Protein AF-A0A2R6IAK7-F1 (afdb_monomer_lite)

Secondary structure (DSSP, 8-state):
-----SEE-TTT--EESSHHHHHHHHHHHSGGG--HHHHHHHHHHHHHHHHHHHHHHHHHHHHHHHHHHHHHHHHHHH-

Sequence (79 aa):
MPGEPPHACAYCERPFAREEWLALHRGLEHADRLSDRERAAYERALESEEADLRMFRLQAIAVLIAIYFGFLIVYAFVA

Foldseek 3Di:
DDDDQPDAAPVPRDRDNDPLVSLVCCCVPVVVPDDPVSVVVNVVSVVVVVVVVVVVVVVVVVVVVVVVVVVVVVVVVVD

Radius of gyration: 22.03 Å; chains: 1; bounding box: 43×38×58 Å

pLDDT: mean 72.16, std 14.93, range [41.88, 97.75]

Structure (mmCIF, N/CA/C/O backbone):
data_AF-A0A2R6IAK7-F1
#
_entry.id   AF-A0A2R6IAK7-F1
#
loop_
_atom_site.group_PDB
_atom_site.id
_atom_site.type_symbol
_atom_site.label_atom_id
_atom_site.label_alt_id
_atom_site.label_comp_id
_atom_site.label_asym_id
_atom_site.label_entity_id
_atom_site.label_seq_id
_atom_site.pdbx_PDB_ins_code
_atom_site.Cartn_x
_atom_site.Cartn_y
_atom_site.Cartn_z
_atom_site.occupancy
_atom_site.B_iso_or_equiv
_atom_site.auth_seq_id
_atom_site.auth_comp_id
_atom_site.auth_asym_id
_atom_site.auth_atom_id
_atom_site.pdbx_PDB_model_num
ATOM 1 N N . MET A 1 1 ? -16.118 -31.244 14.850 1.00 41.88 1 MET A N 1
ATOM 2 C CA . MET A 1 1 ? -15.649 -30.226 15.812 1.00 41.88 1 MET A CA 1
ATOM 3 C C . MET A 1 1 ? -15.961 -28.873 15.185 1.00 41.88 1 MET A C 1
ATOM 5 O O . MET A 1 1 ? -15.338 -28.587 14.168 1.00 41.88 1 MET A O 1
ATOM 9 N N . PRO A 1 2 ? -16.987 -28.121 15.618 1.00 45.47 2 PRO A N 1
ATOM 10 C CA . PRO A 1 2 ? -17.270 -26.829 15.003 1.00 45.47 2 PRO A CA 1
ATOM 11 C C . PRO A 1 2 ? -16.160 -25.847 15.391 1.00 45.47 2 PRO A C 1
ATOM 13 O O . PRO A 1 2 ? -15.724 -25.824 16.539 1.00 45.47 2 PRO A O 1
ATOM 16 N N . GLY A 1 3 ? -15.654 -25.118 14.398 1.00 49.94 3 GLY A N 1
ATOM 17 C CA . GLY A 1 3 ? -14.597 -24.133 14.563 1.00 49.94 3 GLY A CA 1
ATOM 18 C C . GLY A 1 3 ? -15.137 -22.894 15.258 1.00 49.94 3 GLY A C 1
ATOM 19 O O . GLY A 1 3 ? -15.773 -22.061 14.614 1.00 49.94 3 GLY A O 1
ATOM 20 N N . GLU A 1 4 ? -14.878 -22.800 16.561 1.00 47.91 4 GLU A N 1
ATOM 21 C CA . GLU A 1 4 ? -14.983 -21.557 17.320 1.00 47.91 4 GLU A CA 1
ATOM 22 C C . GLU A 1 4 ? -14.253 -20.461 16.518 1.00 47.91 4 GLU A C 1
ATOM 24 O O . GLU A 1 4 ? -13.084 -20.658 16.161 1.00 47.91 4 GLU A O 1
ATOM 29 N N . PRO A 1 5 ? -14.910 -19.352 16.145 1.00 50.16 5 PRO A N 1
ATOM 30 C CA . PRO A 1 5 ? -14.237 -18.283 15.426 1.00 50.16 5 PRO A CA 1
ATOM 31 C C . PRO A 1 5 ? -13.079 -17.776 16.305 1.00 50.16 5 PRO A C 1
ATOM 33 O O . PRO A 1 5 ? -13.331 -17.348 17.430 1.00 50.16 5 PRO A O 1
ATOM 36 N N . PRO A 1 6 ? -11.814 -17.836 15.841 1.00 61.94 6 PRO A N 1
ATOM 37 C CA . PRO A 1 6 ? -10.646 -17.666 16.710 1.00 61.94 6 PRO A CA 1
ATOM 38 C C . PRO A 1 6 ? -10.541 -16.265 17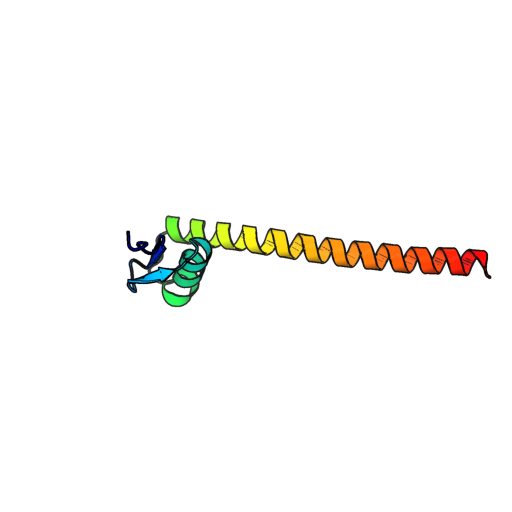.328 1.00 61.94 6 PRO A C 1
ATOM 40 O O . PRO A 1 6 ? -9.853 -16.084 18.331 1.00 61.94 6 PRO A O 1
ATOM 43 N N . HIS A 1 7 ? -11.249 -15.277 16.767 1.00 59.03 7 HIS A N 1
ATOM 44 C CA . HIS A 1 7 ? -11.243 -13.901 17.246 1.00 59.03 7 HIS A CA 1
ATOM 45 C C . HIS A 1 7 ? -12.663 -13.321 17.207 1.00 59.03 7 HIS A C 1
ATOM 47 O O . HIS A 1 7 ? -13.188 -13.005 16.140 1.00 59.03 7 HIS A O 1
ATOM 53 N N . ALA A 1 8 ? -13.289 -13.164 18.373 1.00 65.12 8 ALA A N 1
ATOM 54 C CA . ALA A 1 8 ? -14.583 -12.501 18.520 1.00 65.12 8 ALA A CA 1
ATOM 55 C C . ALA A 1 8 ? -14.421 -11.122 19.177 1.00 65.12 8 ALA A C 1
ATOM 57 O O . ALA A 1 8 ? -13.636 -10.936 20.110 1.00 65.12 8 ALA A O 1
ATOM 58 N N . CYS A 1 9 ? -15.162 -10.134 18.680 1.00 67.31 9 CYS A N 1
ATOM 59 C CA . CYS A 1 9 ? -15.199 -8.789 19.251 1.00 67.31 9 CYS A CA 1
ATOM 60 C C . CYS A 1 9 ? -15.889 -8.811 20.621 1.00 67.31 9 CYS A C 1
ATOM 62 O O . CYS A 1 9 ? -17.080 -9.070 20.698 1.00 67.31 9 CYS A O 1
ATOM 64 N N . ALA A 1 10 ? -15.188 -8.469 21.704 1.00 67.81 10 ALA A N 1
ATOM 65 C CA . ALA A 1 10 ? -15.771 -8.458 23.055 1.00 67.81 10 ALA A CA 1
ATOM 66 C C . ALA A 1 10 ? -16.886 -7.406 23.270 1.00 67.81 10 ALA A C 1
ATOM 68 O O . ALA A 1 10 ? -17.600 -7.462 24.263 1.00 67.81 10 ALA A O 1
ATOM 69 N N . TYR A 1 11 ? -17.026 -6.439 22.359 1.00 65.25 11 TYR A N 1
ATOM 70 C CA . TYR A 1 11 ? -18.011 -5.353 22.453 1.00 65.25 11 TYR A CA 1
ATOM 71 C C . TYR A 1 11 ? -19.266 -5.592 21.609 1.00 65.25 11 TYR A C 1
ATOM 73 O O . TYR A 1 11 ? -20.315 -5.017 21.883 1.00 65.25 11 TYR A O 1
ATOM 81 N N . CYS A 1 12 ? -19.141 -6.413 20.571 1.00 71.56 12 CYS A N 1
ATOM 82 C CA . CYS A 1 12 ? -20.126 -6.546 19.506 1.00 71.56 12 CYS A CA 1
ATOM 83 C C . CYS A 1 12 ? -20.360 -8.004 19.081 1.00 71.56 12 CYS A C 1
ATOM 85 O O . CYS A 1 12 ? -21.152 -8.264 18.179 1.00 71.56 12 CYS A O 1
ATOM 87 N N . GLU A 1 13 ? -19.636 -8.938 19.705 1.00 64.25 13 GLU A N 1
ATOM 88 C CA . GLU A 1 13 ? -19.679 -10.399 19.540 1.00 64.25 13 GLU A CA 1
ATOM 89 C C . GLU A 1 13 ? -19.561 -10.887 18.091 1.00 64.25 13 GLU A C 1
ATOM 91 O O . GLU A 1 13 ? -19.824 -12.046 17.774 1.00 64.25 13 GLU A O 1
ATOM 96 N N . ARG A 1 14 ? -19.097 -10.016 17.188 1.00 66.75 14 ARG A N 1
ATOM 97 C CA . ARG A 1 14 ? -18.878 -10.371 15.792 1.00 66.75 14 ARG A CA 1
ATOM 98 C C . ARG A 1 14 ? -17.653 -11.276 15.650 1.00 66.75 14 ARG A C 1
ATOM 100 O O . ARG A 1 14 ? -16.583 -10.917 16.156 1.00 66.75 14 ARG A O 1
ATOM 107 N N . PRO A 1 15 ? -17.793 -12.419 14.956 1.00 70.56 15 PRO A N 1
ATOM 108 C CA . PRO A 1 15 ? -16.685 -13.313 14.678 1.00 70.56 15 PRO A CA 1
ATOM 109 C C . PRO A 1 15 ? -15.856 -12.802 13.500 1.00 70.56 15 PRO A C 1
ATOM 111 O O . PRO A 1 15 ? -16.393 -12.458 12.446 1.00 70.56 15 PRO A O 1
ATOM 114 N N . PHE A 1 16 ? -14.537 -12.798 13.663 1.00 64.94 16 PHE A N 1
ATOM 115 C CA . PHE A 1 16 ? -13.578 -12.445 12.624 1.00 64.94 16 PHE A CA 1
ATOM 116 C C . PHE A 1 16 ? -12.624 -13.611 12.365 1.00 64.94 16 PHE A C 1
ATOM 118 O O . PHE A 1 16 ? -12.218 -14.336 13.273 1.00 64.94 16 PHE A O 1
ATOM 125 N N . ALA A 1 17 ? -12.260 -13.785 11.095 1.00 67.12 17 ALA A N 1
ATOM 126 C CA . ALA A 1 17 ? -11.371 -14.860 10.661 1.00 67.12 17 ALA A CA 1
ATOM 127 C C . ALA A 1 17 ? -9.888 -14.586 10.970 1.00 67.12 17 ALA A C 1
ATOM 129 O O . ALA A 1 17 ? -9.088 -15.517 10.970 1.00 67.12 17 ALA A O 1
ATOM 130 N N . ARG A 1 18 ? -9.513 -13.320 11.204 1.00 65.00 18 ARG A N 1
ATOM 131 C CA . ARG A 1 18 ? -8.130 -12.880 11.436 1.00 65.00 18 ARG A CA 1
ATOM 132 C C . ARG A 1 18 ? -8.070 -11.841 12.556 1.00 65.00 18 ARG A C 1
ATOM 134 O O . ARG A 1 18 ? -8.961 -10.999 12.662 1.00 65.00 18 ARG A O 1
ATOM 141 N N . GLU A 1 19 ? -7.012 -11.885 13.362 1.00 66.56 19 GLU A N 1
ATOM 142 C CA . GLU A 1 19 ? -6.799 -10.966 14.493 1.00 66.56 19 GLU A CA 1
ATOM 143 C C . GLU A 1 19 ? -6.619 -9.504 14.044 1.00 66.56 19 GLU A C 1
ATOM 145 O O . GLU A 1 19 ? -7.154 -8.588 14.660 1.00 66.56 19 GLU A O 1
ATOM 150 N N . GLU A 1 20 ? -5.955 -9.287 12.909 1.00 62.75 20 GLU A N 1
ATOM 151 C CA . GLU A 1 20 ? -5.816 -7.982 12.238 1.00 62.75 20 GLU A CA 1
ATOM 152 C C . GLU A 1 20 ? -7.172 -7.337 11.904 1.00 62.75 20 GLU A C 1
ATOM 154 O O . GLU A 1 20 ? -7.368 -6.143 12.118 1.00 62.75 20 GLU A O 1
ATOM 159 N N . TRP A 1 21 ? -8.152 -8.130 11.461 1.00 64.62 21 TRP A N 1
ATOM 160 C CA . TRP A 1 21 ? -9.483 -7.634 11.089 1.00 64.62 21 TRP A CA 1
ATOM 161 C C . TRP A 1 21 ? -10.291 -7.243 12.324 1.00 64.62 21 TRP A C 1
ATOM 163 O O . TRP A 1 21 ? -11.025 -6.255 12.310 1.00 64.62 21 TRP A O 1
ATOM 173 N N . LEU A 1 22 ? -10.115 -7.998 13.410 1.00 67.25 22 LEU A N 1
ATOM 174 C CA . LEU A 1 22 ? -10.665 -7.666 14.717 1.00 67.25 22 LEU A CA 1
ATOM 175 C C . LEU A 1 22 ? -10.059 -6.358 15.249 1.00 67.25 22 LEU A C 1
ATOM 177 O O . LEU A 1 22 ? -10.798 -5.501 15.732 1.00 67.25 22 LEU A O 1
ATOM 181 N N . ALA A 1 23 ? -8.736 -6.191 15.150 1.00 66.44 23 ALA A N 1
ATOM 182 C CA . ALA A 1 23 ? -8.050 -4.976 15.579 1.00 66.44 23 ALA A CA 1
ATOM 183 C C . ALA A 1 23 ? -8.530 -3.754 14.781 1.00 66.44 23 ALA A C 1
ATOM 185 O O . ALA A 1 23 ? -8.880 -2.738 15.384 1.00 66.44 23 ALA A O 1
ATOM 186 N N . LEU A 1 24 ? -8.636 -3.882 13.452 1.00 66.69 24 LEU A N 1
ATOM 187 C CA . LEU A 1 24 ? -9.129 -2.829 12.562 1.00 66.69 24 LEU A CA 1
ATOM 188 C C . LEU A 1 24 ? -10.574 -2.432 12.893 1.00 66.69 24 LEU A C 1
ATOM 190 O O . LEU A 1 24 ? -10.890 -1.252 13.032 1.00 66.69 24 LEU A O 1
ATOM 194 N N . HIS A 1 25 ? -11.449 -3.420 13.090 1.00 71.38 25 HIS A N 1
ATOM 195 C CA . HIS A 1 25 ? -12.842 -3.189 13.463 1.00 71.38 25 HIS A CA 1
ATOM 196 C C . HIS A 1 25 ? -12.971 -2.494 14.823 1.00 71.38 25 HIS A C 1
ATOM 198 O O . HIS A 1 25 ? -13.756 -1.557 14.961 1.00 71.38 25 HIS A O 1
ATOM 204 N N . ARG A 1 26 ? -12.171 -2.903 15.816 1.00 68.00 26 ARG A N 1
ATOM 205 C CA . ARG A 1 26 ? -12.177 -2.274 17.142 1.00 68.00 26 ARG A CA 1
ATOM 206 C C . ARG A 1 26 ? -11.737 -0.809 17.057 1.00 68.00 26 ARG A C 1
ATOM 208 O O . ARG A 1 26 ? -12.372 0.039 17.674 1.00 68.00 26 ARG A O 1
ATOM 215 N N . GLY A 1 27 ? -10.712 -0.509 16.257 1.00 63.03 27 GLY A N 1
ATOM 216 C CA . GLY A 1 27 ? -10.252 0.860 16.005 1.00 63.03 27 GLY A CA 1
ATOM 217 C C . GLY A 1 27 ? -11.260 1.737 15.249 1.00 63.03 27 G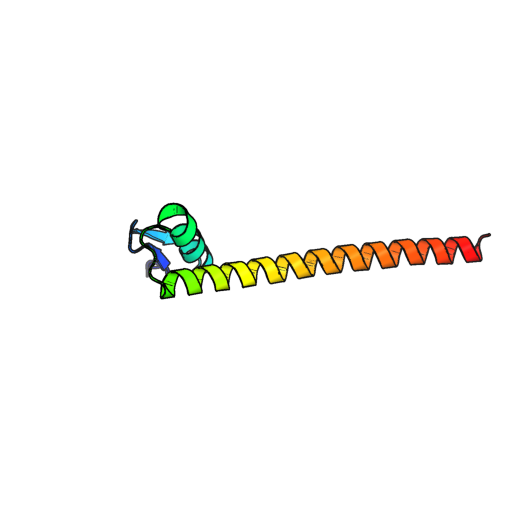LY A C 1
ATOM 218 O O . GLY A 1 27 ? -11.288 2.938 15.484 1.00 63.03 27 GLY A O 1
ATOM 219 N N . LEU A 1 28 ? -12.108 1.159 14.388 1.00 68.25 28 LEU A N 1
ATOM 220 C CA . LEU A 1 28 ? -13.092 1.900 13.583 1.00 68.25 28 LEU A CA 1
ATOM 221 C C . LEU A 1 28 ? -14.457 2.087 14.269 1.00 68.25 28 LEU A C 1
ATOM 223 O O . LEU A 1 28 ? -15.029 3.168 14.171 1.00 68.25 28 LEU A O 1
ATOM 227 N N . GLU A 1 29 ? -14.990 1.070 14.957 1.00 67.88 29 GLU A N 1
ATOM 228 C CA . GLU A 1 29 ? -16.325 1.136 15.591 1.00 67.88 29 GLU A CA 1
ATOM 229 C C . GLU A 1 29 ? -16.293 1.346 17.111 1.00 67.88 29 GLU A C 1
ATOM 231 O O . GLU A 1 29 ? -17.301 1.724 17.713 1.00 67.88 29 GLU A O 1
ATOM 236 N N . HIS A 1 30 ? -15.151 1.112 17.760 1.00 70.38 30 HIS A N 1
ATOM 237 C CA . HIS A 1 30 ? -15.019 1.182 19.219 1.00 70.38 30 HIS A CA 1
ATOM 238 C C . HIS A 1 30 ? -13.827 2.032 19.676 1.00 70.38 30 HIS A C 1
ATOM 240 O O . HIS A 1 30 ? -13.353 1.860 20.801 1.00 70.38 30 HIS A O 1
ATOM 246 N N . ALA A 1 31 ? -13.384 2.981 18.841 1.00 60.69 31 ALA A N 1
ATOM 247 C CA . ALA A 1 31 ? -12.276 3.899 19.126 1.00 60.69 31 ALA A CA 1
ATOM 248 C C . ALA A 1 31 ? -12.390 4.569 20.509 1.00 60.69 31 ALA A C 1
ATOM 250 O O . ALA A 1 31 ? -11.407 4.667 21.239 1.00 60.69 31 ALA A O 1
ATOM 251 N N . ASP A 1 32 ? -13.609 4.951 20.900 1.00 61.38 32 ASP A N 1
ATOM 252 C CA . ASP A 1 32 ? -13.890 5.684 22.141 1.00 61.38 32 ASP A CA 1
ATOM 253 C C . ASP A 1 32 ? -13.855 4.809 23.408 1.00 61.38 32 ASP A C 1
ATOM 255 O O . ASP A 1 32 ? -13.865 5.324 24.527 1.00 61.38 32 ASP A O 1
ATOM 259 N N . ARG A 1 33 ? -13.839 3.477 23.257 1.00 60.78 33 ARG A N 1
ATOM 260 C CA . ARG A 1 33 ? -13.780 2.500 24.363 1.00 60.78 33 ARG A CA 1
ATOM 261 C C . ARG A 1 33 ? -12.513 1.644 24.346 1.00 60.78 33 ARG A C 1
ATOM 263 O O . ARG A 1 33 ? -12.408 0.725 25.159 1.00 60.78 33 ARG A O 1
ATOM 270 N N . LEU A 1 34 ? -11.574 1.933 23.445 1.00 60.59 34 LEU A N 1
ATOM 271 C CA . LEU A 1 34 ? -10.316 1.204 23.326 1.00 60.59 34 LEU A CA 1
ATOM 272 C C . LEU A 1 34 ? -9.429 1.441 24.550 1.00 60.59 34 LEU A C 1
ATOM 274 O O . LEU A 1 34 ? -9.123 2.582 24.899 1.00 60.59 34 LEU A O 1
ATOM 278 N N . SER A 1 35 ? -8.947 0.362 25.165 1.00 60.53 35 SER A N 1
ATOM 279 C CA . SER A 1 35 ? -7.846 0.464 26.124 1.00 60.53 35 SER A CA 1
ATOM 280 C C . SER A 1 35 ? -6.521 0.756 25.408 1.00 60.53 35 SER A C 1
ATOM 282 O O . SER A 1 35 ? -6.327 0.391 24.246 1.00 60.53 35 SER A O 1
ATOM 284 N N . ASP A 1 36 ? -5.556 1.354 26.111 1.00 62.81 36 ASP A N 1
ATOM 285 C CA . ASP A 1 36 ? -4.236 1.680 25.544 1.00 62.81 36 ASP A CA 1
ATOM 286 C C . ASP A 1 36 ? -3.515 0.469 24.930 1.00 62.81 36 ASP A C 1
ATOM 288 O O . ASP A 1 36 ? -2.816 0.596 23.924 1.00 62.81 36 ASP A O 1
ATOM 292 N N . ARG A 1 37 ? -3.719 -0.731 25.493 1.00 63.03 37 ARG A N 1
ATOM 293 C CA . ARG A 1 37 ? -3.152 -1.973 24.946 1.00 63.03 37 ARG A CA 1
ATOM 294 C C . ARG A 1 37 ? -3.796 -2.382 23.625 1.00 63.03 37 ARG A C 1
ATOM 296 O O . ARG A 1 37 ? -3.110 -2.907 22.754 1.00 63.03 37 ARG A O 1
ATOM 303 N N . GLU A 1 38 ? -5.098 -2.165 23.476 1.00 59.84 38 GLU A N 1
ATOM 304 C CA . GLU A 1 38 ? -5.827 -2.484 22.246 1.00 59.84 38 GLU A CA 1
ATOM 305 C C . GLU A 1 38 ? -5.516 -1.475 21.140 1.00 59.84 38 GLU A C 1
ATOM 307 O O . GLU A 1 38 ? -5.399 -1.865 19.980 1.00 59.84 38 GLU A O 1
ATOM 312 N N . ARG A 1 39 ? -5.278 -0.210 21.503 1.00 64.94 39 ARG A N 1
ATOM 313 C CA . ARG A 1 39 ? -4.790 0.821 20.579 1.00 64.94 39 ARG A CA 1
ATOM 314 C C . ARG A 1 39 ? -3.402 0.496 20.032 1.00 64.94 39 ARG A C 1
ATOM 316 O O . ARG A 1 39 ? -3.212 0.521 18.822 1.00 64.94 39 ARG A O 1
ATOM 323 N N . ALA A 1 40 ? -2.477 0.071 20.892 1.00 68.88 40 ALA A N 1
ATOM 324 C CA . ALA A 1 40 ? -1.152 -0.377 20.461 1.00 68.88 40 ALA A CA 1
ATOM 325 C C . ALA A 1 40 ? -1.199 -1.650 19.587 1.00 68.88 40 ALA A C 1
ATOM 327 O O . ALA A 1 40 ? -0.334 -1.870 18.741 1.00 68.88 40 ALA A O 1
ATOM 328 N N . ALA A 1 41 ? -2.194 -2.523 19.778 1.00 67.38 41 ALA A N 1
ATOM 329 C CA . ALA A 1 41 ? -2.392 -3.683 18.908 1.00 67.38 41 ALA A CA 1
ATOM 330 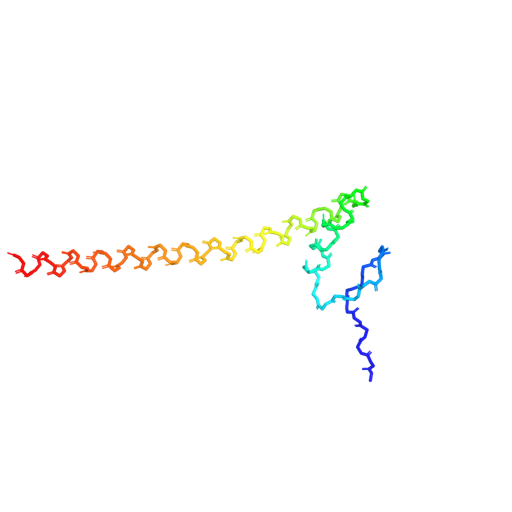C C . ALA A 1 41 ? -2.898 -3.280 17.511 1.00 67.38 41 ALA A C 1
ATOM 332 O O . ALA A 1 41 ? -2.410 -3.816 16.519 1.00 67.38 41 ALA A O 1
ATOM 333 N N . TYR A 1 42 ? -3.811 -2.308 17.436 1.00 63.03 42 TYR A N 1
ATOM 334 C CA . TYR A 1 42 ? -4.283 -1.721 16.179 1.00 63.03 42 TYR A CA 1
ATOM 335 C C . TYR A 1 42 ? -3.162 -1.012 15.410 1.00 63.03 42 TYR A C 1
ATOM 337 O O . TYR A 1 42 ? -2.967 -1.301 14.235 1.00 63.03 42 TYR A O 1
ATOM 345 N N . GLU A 1 43 ? -2.379 -0.156 16.073 1.00 66.25 43 GLU A N 1
ATOM 346 C CA . GLU A 1 43 ? -1.260 0.553 15.432 1.00 66.25 43 GLU A CA 1
ATOM 347 C C . GLU A 1 43 ? -0.220 -0.408 14.851 1.00 66.25 43 GLU A C 1
ATOM 349 O O . GLU A 1 43 ? 0.225 -0.214 13.724 1.00 66.25 43 GLU A O 1
ATOM 354 N N . ARG A 1 44 ? 0.108 -1.497 15.558 1.00 68.25 44 ARG A N 1
ATOM 355 C CA . ARG A 1 44 ? 1.031 -2.520 15.039 1.00 68.25 44 ARG A CA 1
ATOM 356 C C . ARG A 1 44 ? 0.475 -3.271 13.831 1.00 68.25 44 ARG A C 1
ATOM 358 O O . ARG A 1 44 ? 1.231 -3.574 12.912 1.00 68.25 44 ARG A O 1
ATOM 365 N N . ALA A 1 45 ? -0.822 -3.580 13.825 1.00 65.06 45 ALA A N 1
ATOM 366 C CA . ALA A 1 45 ? -1.463 -4.205 12.670 1.00 65.06 45 ALA A CA 1
ATOM 367 C C . ALA A 1 45 ? -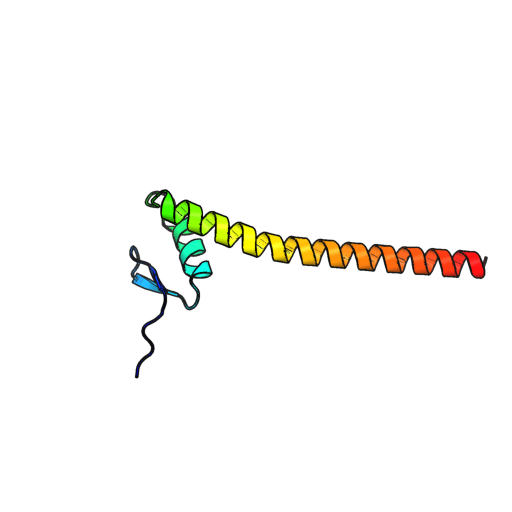1.435 -3.262 11.453 1.00 65.06 45 ALA A C 1
ATOM 369 O O . ALA A 1 45 ? -1.064 -3.682 10.358 1.00 65.06 45 ALA A O 1
ATOM 370 N N . LEU A 1 46 ? -1.707 -1.972 11.663 1.00 63.59 46 LEU A N 1
ATOM 371 C CA . LEU A 1 46 ? -1.616 -0.939 10.629 1.00 63.59 46 LEU A CA 1
ATOM 372 C C . LEU A 1 46 ? -0.199 -0.753 10.090 1.00 63.59 46 LEU A C 1
ATOM 374 O O . LEU A 1 46 ? -0.004 -0.726 8.879 1.00 63.59 46 LEU A O 1
ATOM 378 N N . GLU A 1 47 ? 0.804 -0.674 10.966 1.00 62.62 47 GLU A N 1
ATOM 379 C CA . GLU A 1 47 ? 2.204 -0.580 10.541 1.00 62.62 47 GLU A CA 1
ATOM 380 C C . GLU A 1 47 ? 2.626 -1.782 9.692 1.00 62.62 47 GLU A C 1
ATOM 382 O O . GLU A 1 47 ? 3.401 -1.611 8.745 1.00 62.62 47 GLU A O 1
ATOM 387 N N . SER A 1 48 ? 2.106 -2.976 10.006 1.00 60.66 48 SER A N 1
ATOM 388 C CA . SER A 1 48 ? 2.371 -4.187 9.228 1.00 60.66 48 SER A CA 1
ATOM 389 C C . SER A 1 48 ? 1.733 -4.139 7.835 1.00 60.66 48 SER A C 1
ATOM 391 O O . SER A 1 48 ? 2.436 -4.372 6.852 1.00 60.66 48 SER A O 1
ATOM 393 N N . GLU A 1 49 ? 0.466 -3.720 7.715 1.00 58.47 49 GLU A N 1
ATOM 394 C CA . GLU A 1 49 ? -0.188 -3.522 6.409 1.00 58.47 49 GLU A CA 1
ATOM 395 C C . GLU A 1 49 ? 0.521 -2.443 5.578 1.00 58.47 49 GLU A C 1
ATOM 397 O O . GLU A 1 49 ? 0.743 -2.599 4.372 1.00 58.47 49 GLU A O 1
ATOM 402 N N . GLU A 1 50 ? 0.924 -1.340 6.207 1.00 60.12 50 GLU A N 1
ATOM 403 C CA . GLU A 1 50 ? 1.622 -0.272 5.503 1.00 60.12 50 GLU A CA 1
ATOM 404 C C . GLU A 1 50 ? 3.026 -0.680 5.044 1.00 60.12 50 GLU A C 1
ATOM 406 O O . GLU A 1 50 ? 3.495 -0.190 4.014 1.00 60.12 50 GLU A O 1
ATOM 411 N N . ALA A 1 51 ? 3.728 -1.544 5.785 1.00 61.78 51 ALA A N 1
ATOM 412 C CA . ALA A 1 51 ? 5.056 -2.019 5.399 1.00 61.78 51 ALA A CA 1
ATOM 413 C C . ALA A 1 51 ? 5.005 -2.805 4.084 1.00 61.78 51 ALA A C 1
ATOM 415 O O . ALA A 1 51 ? 5.821 -2.550 3.191 1.00 61.78 51 ALA A O 1
ATOM 416 N N . ASP A 1 52 ? 3.998 -3.661 3.928 1.00 63.00 52 ASP A N 1
ATOM 417 C CA . ASP A 1 52 ? 3.783 -4.423 2.700 1.00 63.00 52 ASP A CA 1
ATOM 418 C C . ASP A 1 52 ? 3.427 -3.496 1.530 1.00 63.00 52 ASP A C 1
ATOM 420 O O . ASP A 1 52 ? 4.044 -3.565 0.461 1.00 63.00 52 ASP A O 1
ATOM 424 N N . LEU A 1 53 ? 2.522 -2.531 1.737 1.00 68.00 53 LEU A N 1
ATOM 425 C CA . LEU A 1 53 ? 2.157 -1.546 0.707 1.00 68.00 53 LEU A CA 1
ATOM 426 C C . LEU A 1 53 ? 3.332 -0.642 0.297 1.00 68.00 53 LEU A C 1
ATOM 428 O O . LEU A 1 53 ? 3.476 -0.304 -0.886 1.00 68.00 53 LEU A O 1
ATOM 432 N N . ARG A 1 54 ? 4.192 -0.251 1.245 1.00 62.69 54 ARG A N 1
ATOM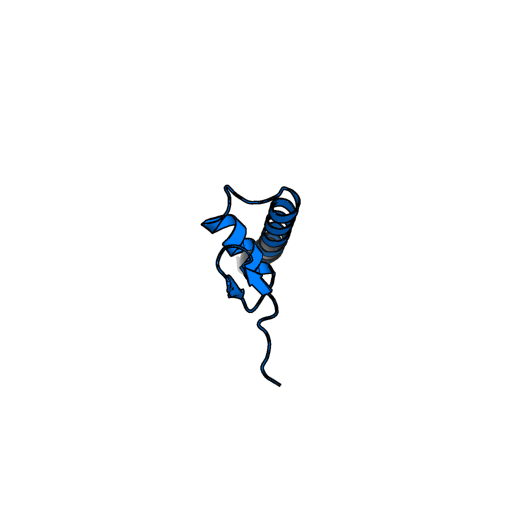 433 C CA . ARG A 1 54 ? 5.422 0.512 0.967 1.00 62.69 54 ARG A CA 1
ATOM 434 C C . ARG A 1 54 ? 6.387 -0.293 0.103 1.00 62.69 54 ARG A C 1
ATOM 436 O O . ARG A 1 54 ? 6.957 0.268 -0.835 1.00 62.69 54 ARG A O 1
ATOM 443 N N . MET A 1 55 ? 6.53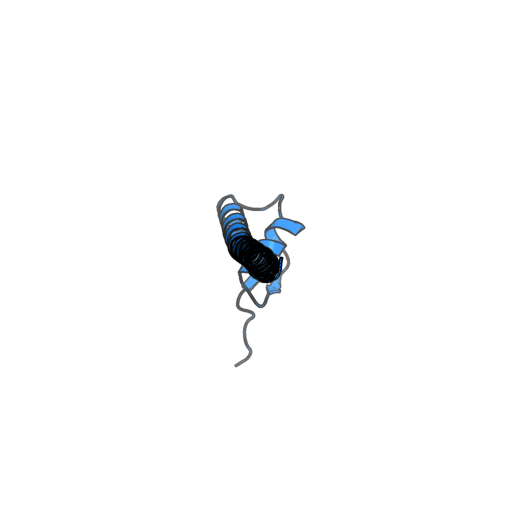0 -1.591 0.369 1.00 73.00 55 MET A N 1
ATOM 444 C CA . MET A 1 55 ? 7.411 -2.476 -0.394 1.00 73.00 55 MET A CA 1
ATOM 445 C C . MET A 1 55 ? 6.942 -2.626 -1.845 1.00 73.00 55 MET A C 1
ATOM 447 O O . MET A 1 55 ? 7.736 -2.446 -2.768 1.00 73.00 55 MET A O 1
ATOM 451 N N . PHE A 1 56 ? 5.641 -2.849 -2.066 1.00 74.75 56 PHE A N 1
ATOM 452 C CA . PHE A 1 56 ? 5.070 -2.906 -3.418 1.00 74.75 56 PHE A CA 1
ATOM 453 C C . PHE A 1 56 ? 5.282 -1.604 -4.189 1.00 74.75 56 PHE A C 1
ATOM 455 O O . PHE A 1 56 ? 5.639 -1.623 -5.369 1.00 74.75 56 PHE A O 1
ATOM 462 N N . ARG A 1 57 ? 5.110 -0.457 -3.521 1.00 83.25 57 ARG A N 1
ATOM 463 C CA . ARG A 1 57 ? 5.336 0.856 -4.137 1.00 83.25 57 ARG A CA 1
ATOM 464 C C . ARG A 1 57 ? 6.800 1.048 -4.537 1.00 83.25 57 ARG A C 1
ATOM 466 O O . ARG A 1 57 ? 7.066 1.507 -5.646 1.00 83.25 57 ARG A O 1
ATOM 473 N N . LEU A 1 58 ? 7.738 0.671 -3.668 1.00 84.44 58 LEU A N 1
ATOM 474 C CA . LEU A 1 58 ? 9.176 0.707 -3.956 1.00 84.44 58 LEU A CA 1
ATOM 475 C C . LEU A 1 58 ? 9.544 -0.215 -5.120 1.00 84.44 58 LEU A C 1
ATOM 477 O O . LEU A 1 58 ? 10.282 0.198 -6.013 1.00 84.44 58 LEU A O 1
ATOM 481 N N . GLN A 1 59 ? 8.985 -1.424 -5.158 1.00 87.00 59 GLN A N 1
ATOM 482 C CA . GLN A 1 59 ? 9.212 -2.371 -6.246 1.00 87.00 59 GLN A CA 1
ATOM 483 C C . GLN A 1 59 ? 8.684 -1.834 -7.583 1.00 87.00 59 GLN A C 1
ATOM 485 O O . GLN A 1 59 ? 9.392 -1.896 -8.586 1.00 87.00 59 GLN A O 1
ATOM 490 N N . ALA A 1 60 ? 7.484 -1.248 -7.602 1.00 91.75 60 ALA A N 1
ATOM 491 C CA . ALA A 1 60 ? 6.918 -0.640 -8.805 1.00 91.75 60 ALA A CA 1
ATOM 492 C C . ALA A 1 60 ? 7.787 0.516 -9.332 1.00 91.75 60 ALA A C 1
ATOM 494 O O . ALA A 1 60 ? 8.079 0.574 -10.527 1.00 91.75 60 ALA A O 1
ATOM 495 N N . ILE A 1 61 ? 8.255 1.403 -8.445 1.00 94.44 61 ILE A N 1
ATOM 496 C CA . ILE A 1 61 ? 9.160 2.505 -8.810 1.00 94.44 61 ILE A CA 1
ATOM 497 C C . ILE A 1 61 ? 10.490 1.962 -9.344 1.00 94.44 61 ILE A C 1
ATOM 499 O O . ILE A 1 61 ? 10.964 2.429 -10.377 1.00 94.44 61 ILE A O 1
ATOM 503 N N . ALA A 1 62 ? 11.075 0.956 -8.692 1.00 94.81 62 ALA A N 1
ATOM 504 C CA . ALA A 1 62 ? 12.324 0.343 -9.138 1.00 94.81 62 ALA A CA 1
ATOM 505 C C . ALA A 1 62 ? 12.202 -0.263 -10.546 1.00 94.81 62 ALA A C 1
ATOM 507 O O . ALA A 1 62 ? 13.081 -0.055 -11.383 1.00 94.81 62 ALA A O 1
ATOM 508 N N . VAL A 1 63 ? 11.091 -0.951 -10.835 1.00 97.00 63 VAL A N 1
ATOM 509 C CA . VAL A 1 63 ? 10.801 -1.499 -12.170 1.00 97.00 63 VAL A CA 1
ATOM 510 C C . VAL A 1 63 ? 10.668 -0.383 -13.208 1.00 97.00 63 VAL A C 1
ATOM 512 O O . VAL A 1 63 ? 11.271 -0.474 -14.275 1.00 97.00 63 VAL A O 1
ATOM 515 N N . LEU A 1 64 ? 9.934 0.690 -12.902 1.00 96.44 64 LEU A N 1
ATOM 516 C CA . LEU A 1 64 ? 9.788 1.836 -13.809 1.00 96.44 64 LEU A CA 1
ATOM 517 C C . LEU A 1 64 ? 11.132 2.501 -14.122 1.00 96.44 64 LEU A C 1
ATOM 519 O O . LEU A 1 64 ? 11.415 2.796 -15.283 1.00 96.44 64 LEU A O 1
ATOM 523 N N . ILE A 1 65 ? 11.974 2.694 -13.103 1.00 97.19 65 ILE A N 1
ATOM 524 C CA . ILE A 1 65 ? 13.329 3.232 -13.261 1.00 97.19 65 ILE A CA 1
ATOM 525 C C . ILE A 1 65 ? 14.151 2.317 -14.174 1.00 97.19 65 ILE A C 1
ATOM 527 O O . ILE A 1 65 ? 14.741 2.797 -15.139 1.00 97.19 65 ILE A O 1
ATOM 531 N N . ALA A 1 66 ? 14.157 1.007 -13.918 1.00 97.31 66 ALA A N 1
ATOM 532 C CA . ALA A 1 66 ? 14.903 0.045 -14.728 1.00 97.31 66 ALA A CA 1
ATOM 533 C C . ALA A 1 66 ? 14.461 0.057 -16.201 1.00 97.31 66 ALA A C 1
ATOM 535 O O . ALA A 1 66 ? 15.307 0.063 -17.095 1.00 97.31 66 ALA A O 1
ATOM 536 N N . ILE A 1 67 ? 13.151 0.125 -16.458 1.00 97.75 67 ILE A N 1
ATOM 537 C CA . ILE A 1 67 ? 12.595 0.232 -17.812 1.00 97.75 67 ILE A CA 1
ATOM 538 C C . ILE A 1 67 ? 13.063 1.526 -18.485 1.00 97.75 67 ILE A C 1
ATOM 540 O O . ILE A 1 67 ? 13.572 1.481 -19.603 1.00 97.75 67 ILE A O 1
ATOM 544 N N . TYR A 1 68 ? 12.935 2.669 -17.809 1.00 97.56 68 TYR A N 1
ATOM 545 C CA . TYR A 1 68 ? 13.348 3.968 -18.344 1.00 97.56 68 TYR A CA 1
ATOM 546 C C . TYR A 1 68 ? 14.838 3.998 -18.702 1.00 97.56 68 TYR A C 1
ATOM 548 O O . TYR A 1 68 ? 15.201 4.383 -19.812 1.00 97.56 68 TYR A O 1
ATOM 556 N N . PHE A 1 69 ? 15.703 3.527 -17.799 1.00 97.56 69 PHE A N 1
ATOM 557 C CA . PHE A 1 69 ? 17.136 3.417 -18.076 1.00 97.56 69 PHE A CA 1
ATOM 558 C C . PHE A 1 69 ? 17.430 2.437 -19.211 1.00 97.56 69 PHE A C 1
ATOM 560 O O . PHE A 1 69 ? 18.271 2.735 -20.054 1.00 97.56 69 PHE A O 1
ATOM 567 N N . GLY A 1 70 ? 16.719 1.310 -19.284 1.00 97.31 70 GLY A N 1
ATOM 568 C CA . GLY A 1 70 ? 16.821 0.382 -20.409 1.00 97.31 70 GLY A CA 1
ATOM 569 C C . GLY A 1 70 ? 16.511 1.063 -21.744 1.00 97.31 70 GLY A C 1
ATOM 570 O O . GLY A 1 70 ? 17.288 0.939 -22.688 1.00 97.31 70 GLY A O 1
ATOM 571 N N . PHE A 1 71 ? 15.438 1.854 -21.808 1.00 96.62 71 PHE A N 1
ATOM 572 C CA . PHE A 1 71 ? 15.109 2.650 -22.993 1.00 96.62 71 PHE A CA 1
ATOM 573 C C . PHE A 1 71 ? 16.186 3.684 -23.328 1.00 96.62 71 PHE A C 1
ATOM 575 O O . PHE A 1 71 ? 16.549 3.809 -24.495 1.00 96.62 71 PHE A O 1
ATOM 582 N N . LEU A 1 72 ? 16.724 4.396 -22.332 1.00 95.94 72 LEU A N 1
ATOM 583 C CA . LEU A 1 72 ? 17.808 5.360 -22.552 1.00 95.94 72 LEU A CA 1
ATOM 584 C C . LEU A 1 72 ? 19.071 4.698 -23.101 1.00 95.94 72 LEU A C 1
ATOM 586 O O . LEU A 1 72 ? 19.695 5.244 -24.005 1.00 95.94 72 LEU A O 1
ATOM 590 N N . ILE A 1 73 ? 19.431 3.526 -22.578 1.00 96.25 73 ILE A N 1
ATOM 591 C CA . ILE A 1 73 ? 20.569 2.745 -23.064 1.00 96.25 73 ILE A CA 1
ATOM 592 C C . ILE A 1 73 ? 20.338 2.365 -24.527 1.00 96.25 73 ILE A C 1
ATOM 594 O O . ILE A 1 73 ? 21.174 2.668 -25.369 1.00 96.25 73 ILE A O 1
ATOM 598 N N . VAL A 1 74 ? 19.190 1.761 -24.849 1.00 96.75 74 VAL A N 1
ATOM 599 C CA . VAL A 1 74 ? 18.846 1.380 -26.229 1.00 96.75 74 VAL A CA 1
ATOM 600 C C . VAL A 1 74 ? 18.896 2.591 -27.160 1.00 96.75 74 VAL A C 1
ATOM 602 O O . VAL A 1 74 ? 19.501 2.511 -28.224 1.00 96.75 74 VAL A O 1
ATOM 605 N N . TYR A 1 75 ? 18.318 3.721 -26.750 1.00 95.19 75 TYR A N 1
ATOM 606 C CA . TYR A 1 75 ? 18.363 4.963 -27.517 1.00 95.19 75 TYR A CA 1
ATOM 607 C C . TYR A 1 75 ? 19.801 5.435 -27.757 1.00 95.19 75 TYR A C 1
ATOM 609 O O . TYR A 1 75 ? 20.144 5.750 -28.887 1.00 95.19 75 TYR A O 1
ATOM 617 N N . ALA A 1 76 ? 20.655 5.426 -26.731 1.00 95.06 76 ALA A N 1
ATOM 618 C CA . ALA A 1 76 ? 22.051 5.847 -26.843 1.00 95.06 76 ALA A CA 1
ATOM 619 C C . ALA A 1 76 ? 22.903 4.942 -27.750 1.00 95.06 76 ALA A C 1
ATOM 621 O O . ALA A 1 76 ? 23.919 5.393 -28.263 1.00 95.06 76 ALA A O 1
ATOM 622 N N . PHE A 1 77 ? 22.523 3.674 -27.925 1.00 94.38 77 PHE A N 1
ATOM 623 C CA . PHE A 1 77 ? 23.192 2.760 -28.856 1.00 94.38 77 PHE A CA 1
ATOM 624 C C . PHE A 1 77 ? 22.651 2.848 -30.291 1.00 94.38 77 PHE A C 1
ATOM 626 O O . PHE A 1 77 ? 23.345 2.443 -31.221 1.00 94.38 77 PHE A O 1
ATOM 633 N N . VAL A 1 78 ? 21.410 3.310 -30.470 1.00 91.00 78 VAL A N 1
ATOM 634 C CA . VAL A 1 78 ? 20.759 3.446 -31.785 1.00 91.00 78 VAL A CA 1
ATOM 635 C C . VAL A 1 78 ? 20.979 4.834 -32.402 1.00 91.00 78 VAL A C 1
ATOM 637 O O . VAL A 1 78 ? 21.015 4.935 -33.628 1.00 91.00 78 VAL A O 1
ATOM 640 N N . ALA A 1 79 ? 21.090 5.880 -31.580 1.00 68.50 79 ALA A N 1
ATOM 641 C CA . ALA A 1 79 ? 21.372 7.260 -31.987 1.00 68.50 79 ALA A CA 1
ATOM 642 C C . ALA A 1 79 ? 22.872 7.499 -32.213 1.00 68.50 79 ALA A C 1
ATOM 644 O O . ALA A 1 79 ? 23.192 8.268 -33.148 1.00 68.50 79 ALA A O 1
#